Protein AF-A0A1Z1WSP7-F1 (afdb_monomer_lite)

Sequence (93 aa):
MISLGEPAFFTRLREARRVLIAGAGGGFDVYAGLPLAFALRAAGKEVHLANLSFADLYGLGPDVWVGEDVAAVGPDTSQRGDYFPERTLASGL

pLDDT: mean 91.1, std 6.61, range [59.41, 98.19]

Radius of gyration: 15.43 Å; chains: 1; bounding box: 39×23×43 Å

Structure (mmCIF, N/CA/C/O backbone):
data_AF-A0A1Z1WSP7-F1
#
_entry.id   AF-A0A1Z1WSP7-F1
#
loop_
_atom_site.group_PDB
_atom_site.id
_atom_site.type_symbol
_atom_site.label_atom_id
_atom_site.label_alt_id
_atom_site.label_comp_id
_atom_site.label_asym_id
_atom_site.label_entity_id
_atom_site.label_seq_id
_atom_site.pdbx_PDB_ins_code
_atom_site.Cartn_x
_atom_site.Cartn_y
_atom_site.Cartn_z
_atom_site.occupancy
_atom_site.B_iso_or_equiv
_atom_site.auth_seq_id
_atom_site.auth_comp_id
_atom_site.auth_asym_id
_atom_site.auth_atom_id
_atom_site.pdbx_PDB_model_num
ATOM 1 N N . MET A 1 1 ? -21.689 4.315 15.956 1.00 67.69 1 MET A N 1
ATOM 2 C CA . MET A 1 1 ? -21.747 5.306 17.058 1.00 67.69 1 MET A CA 1
ATOM 3 C C . MET A 1 1 ? -20.355 5.898 17.236 1.00 67.69 1 MET A C 1
ATOM 5 O O . MET A 1 1 ? -19.407 5.122 17.214 1.00 67.69 1 MET A O 1
ATOM 9 N N . ILE A 1 2 ? -20.216 7.227 17.322 1.00 74.75 2 ILE A N 1
ATOM 10 C CA . ILE A 1 2 ? -18.916 7.886 17.547 1.00 74.75 2 ILE A CA 1
ATOM 11 C C . ILE A 1 2 ? -18.509 7.680 19.011 1.00 74.75 2 ILE A C 1
ATOM 13 O O . ILE A 1 2 ? -19.315 7.933 19.901 1.00 74.75 2 ILE A O 1
ATOM 17 N N . SER A 1 3 ? -17.291 7.188 19.244 1.00 81.06 3 SER A N 1
ATOM 18 C CA . SER A 1 3 ? -16.707 7.015 20.580 1.00 81.06 3 SER A CA 1
ATOM 19 C C . SER A 1 3 ? -15.813 8.211 20.919 1.00 81.06 3 SER A C 1
ATOM 21 O O . SER A 1 3 ? -15.173 8.764 20.030 1.00 81.06 3 SER A O 1
ATOM 23 N N . LEU A 1 4 ? -15.749 8.597 22.197 1.00 85.69 4 LEU A N 1
ATOM 24 C CA . LEU A 1 4 ? -14.786 9.596 22.689 1.00 85.69 4 LEU A CA 1
ATOM 25 C C . LEU A 1 4 ? -13.403 8.987 22.982 1.00 85.69 4 LEU A C 1
ATOM 27 O O . LEU A 1 4 ? -12.419 9.716 23.037 1.00 85.69 4 LEU A O 1
ATOM 31 N N . GLY A 1 5 ? -13.328 7.665 23.172 1.00 89.38 5 GLY A N 1
ATOM 32 C CA . GLY A 1 5 ? -12.083 6.944 23.472 1.00 89.38 5 GLY A CA 1
ATOM 33 C C . GLY A 1 5 ? -11.367 6.385 22.241 1.00 89.38 5 GLY A C 1
ATOM 34 O O . GLY A 1 5 ? -10.282 5.829 22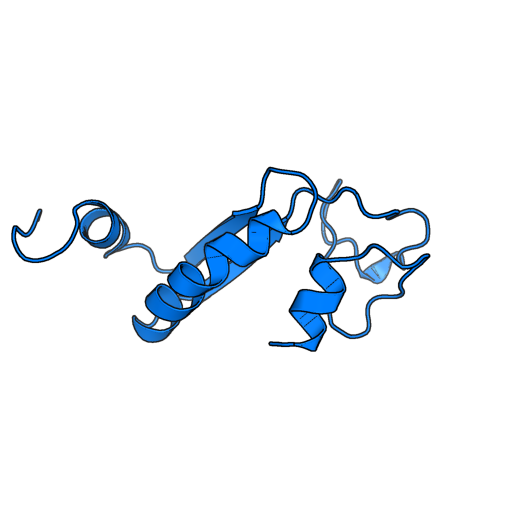.360 1.00 89.38 5 GLY A O 1
ATOM 35 N N . GLU A 1 6 ? -11.968 6.512 21.060 1.00 87.69 6 GLU A N 1
ATOM 36 C CA . GLU A 1 6 ? -11.403 6.042 19.799 1.00 87.69 6 GLU A CA 1
ATOM 37 C C . GLU A 1 6 ? -11.359 7.209 18.809 1.00 87.69 6 GLU A C 1
ATOM 39 O O . GLU A 1 6 ? -12.366 7.907 18.660 1.00 87.69 6 GLU A O 1
ATOM 44 N N . PRO A 1 7 ? -10.244 7.428 18.089 1.00 89.94 7 PRO A N 1
ATOM 45 C CA . PRO A 1 7 ? -10.194 8.465 17.071 1.00 89.94 7 PRO A CA 1
ATOM 46 C C . PRO A 1 7 ? -11.340 8.319 16.063 1.00 89.94 7 PRO A C 1
ATOM 48 O O . PRO A 1 7 ? -11.662 7.221 15.595 1.00 89.94 7 PRO A O 1
ATOM 51 N N . ALA A 1 8 ? -11.940 9.448 15.676 1.00 90.69 8 ALA A N 1
ATOM 52 C CA . ALA A 1 8 ? -13.106 9.465 14.791 1.00 90.69 8 ALA A CA 1
ATOM 53 C C . ALA A 1 8 ? -12.845 8.784 13.433 1.00 90.69 8 ALA A C 1
ATOM 55 O O . ALA A 1 8 ? -13.777 8.298 12.792 1.00 90.69 8 ALA A O 1
ATOM 56 N N . PHE A 1 9 ? -11.585 8.739 12.999 1.00 89.62 9 PHE A N 1
ATOM 57 C CA . PHE A 1 9 ? -11.153 8.009 11.813 1.00 89.62 9 PHE A CA 1
ATOM 58 C C . PHE A 1 9 ? -11.400 6.495 11.936 1.00 89.62 9 PHE A C 1
ATOM 60 O O . PHE A 1 9 ? -12.119 5.928 11.115 1.00 89.62 9 PHE A O 1
ATOM 67 N N . PHE A 1 10 ? -10.901 5.851 12.997 1.00 87.88 10 PHE A N 1
ATOM 68 C CA . PHE A 1 10 ? -11.092 4.412 13.216 1.00 87.88 10 PHE A CA 1
ATOM 69 C C . PHE A 1 10 ? -12.553 4.058 13.484 1.00 87.88 10 PHE A C 1
ATOM 71 O O . PHE A 1 10 ? -13.057 3.070 12.950 1.00 87.88 10 PHE A O 1
ATOM 78 N N . THR A 1 11 ? -13.281 4.950 14.164 1.00 90.44 11 THR A N 1
ATOM 79 C CA . THR A 1 11 ? -14.718 4.755 14.369 1.00 90.44 11 THR A CA 1
ATOM 80 C C . THR A 1 11 ? -15.483 4.699 13.042 1.00 90.44 11 THR A C 1
ATOM 82 O O . THR A 1 11 ? -16.393 3.883 12.896 1.00 90.44 11 THR A O 1
ATOM 85 N N . ARG A 1 12 ? -15.119 5.532 12.055 1.00 89.94 12 ARG A N 1
ATOM 86 C CA . ARG A 1 12 ? -15.726 5.491 10.712 1.00 89.94 12 ARG A CA 1
ATOM 87 C C . ARG A 1 12 ? -15.341 4.236 9.932 1.00 89.94 12 ARG A C 1
ATOM 89 O O . ARG A 1 12 ? -16.157 3.728 9.174 1.00 89.94 12 ARG A O 1
ATOM 96 N N . LEU A 1 13 ? -14.133 3.717 10.139 1.00 90.38 13 LEU A N 1
ATOM 97 C CA . LEU A 1 13 ? -13.655 2.493 9.495 1.00 90.38 13 LEU A CA 1
ATOM 98 C C . LEU A 1 13 ? -14.138 1.203 10.172 1.00 90.38 13 LEU A C 1
ATOM 100 O O . LEU A 1 13 ? -13.820 0.119 9.683 1.00 90.38 13 LEU A O 1
ATOM 104 N N . ARG A 1 14 ? -14.895 1.270 11.277 1.00 90.69 14 ARG A N 1
ATOM 105 C CA . ARG A 1 14 ? -15.306 0.088 12.056 1.00 90.69 14 ARG A CA 1
ATOM 106 C C . ARG A 1 14 ? -15.962 -0.988 11.191 1.00 90.69 14 AR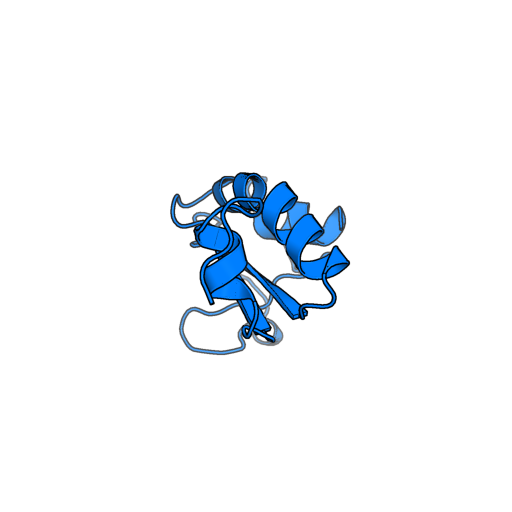G A C 1
ATOM 108 O O . ARG A 1 14 ? -15.492 -2.121 11.197 1.00 90.69 14 ARG A O 1
ATOM 115 N N . GLU A 1 15 ? -16.941 -0.599 10.381 1.00 93.25 15 GLU A N 1
ATOM 116 C CA . GLU A 1 15 ? -17.707 -1.515 9.521 1.00 93.25 15 GLU A CA 1
ATOM 117 C C . GLU A 1 15 ? -16.971 -1.897 8.224 1.00 93.25 15 GLU A C 1
ATOM 119 O O . GLU A 1 15 ? -17.384 -2.813 7.511 1.00 93.25 15 GLU A O 1
ATOM 124 N N . ALA A 1 16 ? -15.864 -1.220 7.894 1.00 96.06 16 ALA A N 1
ATOM 125 C CA . ALA A 1 16 ? -15.085 -1.544 6.707 1.00 96.06 16 ALA A CA 1
ATOM 126 C C . ALA A 1 16 ? -14.404 -2.909 6.879 1.00 96.06 16 ALA A C 1
ATOM 128 O O . ALA A 1 16 ? -13.634 -3.117 7.820 1.00 96.06 16 ALA A O 1
ATOM 129 N N . ARG A 1 17 ? -14.671 -3.836 5.955 1.00 97.00 17 ARG A N 1
ATOM 130 C CA . ARG A 1 17 ? -14.062 -5.177 5.943 1.00 97.00 17 ARG A CA 1
ATOM 131 C C . ARG A 1 17 ? -12.831 -5.261 5.048 1.00 97.00 17 ARG A C 1
ATOM 133 O O . ARG A 1 17 ? -11.853 -5.888 5.431 1.00 97.00 17 ARG A O 1
ATOM 140 N N . ARG A 1 18 ? -12.911 -4.620 3.880 1.00 98.00 18 ARG A N 1
ATOM 141 C CA . ARG A 1 18 ? -11.860 -4.533 2.864 1.00 98.00 18 ARG A CA 1
ATOM 142 C C . ARG A 1 18 ? -11.430 -3.087 2.721 1.00 98.00 18 ARG A C 1
ATOM 144 O O . ARG A 1 18 ? -12.281 -2.223 2.513 1.00 98.00 18 ARG A O 1
ATOM 151 N N . VAL A 1 19 ? -10.140 -2.828 2.867 1.00 97.44 19 VAL A N 1
ATOM 152 C CA . VAL A 1 19 ? -9.570 -1.481 2.832 1.00 97.44 19 VAL A CA 1
ATOM 153 C C . VAL A 1 19 ? -8.432 -1.448 1.823 1.00 97.44 19 VAL A C 1
ATOM 155 O O . VAL A 1 19 ? -7.534 -2.282 1.873 1.00 97.44 19 VAL A O 1
ATOM 158 N N . LEU A 1 20 ? -8.464 -0.462 0.929 1.00 96.88 20 LEU A N 1
ATOM 159 C CA . LEU A 1 20 ? -7.334 -0.112 0.080 1.00 96.88 20 LEU A CA 1
ATOM 160 C C . LEU A 1 20 ? -6.612 1.088 0.695 1.00 96.88 20 LEU A C 1
ATOM 162 O O . LEU A 1 20 ? -7.236 2.120 0.944 1.00 96.88 20 LEU A O 1
ATOM 166 N N . ILE A 1 21 ? -5.308 0.958 0.919 1.00 96.31 21 ILE A N 1
ATOM 167 C CA . ILE A 1 21 ? -4.429 2.080 1.259 1.00 96.31 21 ILE A CA 1
ATOM 168 C C . ILE A 1 21 ? -3.559 2.347 0.037 1.00 96.31 21 ILE A C 1
ATOM 170 O O . ILE A 1 21 ? -2.721 1.519 -0.316 1.00 96.31 21 ILE A O 1
ATOM 174 N N . ALA A 1 22 ? -3.782 3.488 -0.612 1.00 95.50 22 ALA A N 1
ATOM 175 C CA . ALA A 1 22 ? -3.063 3.880 -1.815 1.00 95.50 22 ALA A CA 1
ATOM 176 C C . ALA A 1 22 ? -2.120 5.056 -1.526 1.00 95.50 22 ALA A C 1
ATOM 178 O O . ALA A 1 22 ? -2.576 6.125 -1.116 1.00 95.50 22 ALA A O 1
ATOM 179 N N . GLY A 1 23 ? -0.817 4.867 -1.748 1.00 94.94 23 GLY A N 1
ATOM 180 C CA . GLY A 1 23 ? 0.136 5.973 -1.831 1.00 94.94 23 GLY A CA 1
ATOM 181 C C . GLY A 1 23 ? -0.097 6.752 -3.125 1.00 94.94 23 GLY A C 1
ATOM 182 O O . GLY A 1 23 ? -0.158 6.155 -4.192 1.00 94.94 23 GLY A O 1
ATOM 183 N N . ALA A 1 24 ? -0.266 8.071 -3.048 1.00 92.00 24 ALA A N 1
ATOM 184 C CA . ALA A 1 24 ? -0.602 8.909 -4.208 1.00 92.00 24 ALA A CA 1
ATOM 185 C C . ALA A 1 24 ? 0.452 9.993 -4.500 1.00 92.00 24 ALA A C 1
ATOM 187 O O . ALA A 1 24 ? 0.143 10.994 -5.140 1.00 92.00 24 ALA A O 1
ATOM 188 N N . GLY A 1 25 ? 1.682 9.814 -4.007 1.00 85.31 25 GLY A N 1
ATOM 189 C CA . GLY A 1 25 ? 2.796 10.738 -4.251 1.00 85.31 25 GLY A CA 1
ATOM 190 C C . GLY A 1 25 ? 3.788 10.279 -5.326 1.00 85.31 25 GLY A C 1
ATOM 191 O O . GLY A 1 25 ? 4.655 11.062 -5.702 1.00 85.31 25 GLY A O 1
ATOM 192 N N . GLY A 1 26 ? 3.649 9.058 -5.861 1.00 69.06 26 GLY A N 1
ATOM 193 C CA . GLY A 1 26 ? 4.502 8.542 -6.939 1.00 69.06 26 GLY A CA 1
ATOM 194 C C . GLY A 1 26 ? 5.594 7.570 -6.489 1.00 69.06 26 GLY A C 1
ATOM 195 O O . GLY A 1 26 ? 6.113 6.806 -7.300 1.00 69.06 26 GLY A O 1
ATOM 196 N N . GLY A 1 27 ? 5.964 7.591 -5.204 1.00 85.06 27 GLY A N 1
ATOM 197 C CA . GLY A 1 27 ? 7.162 6.910 -4.721 1.00 85.06 27 GLY A CA 1
ATOM 198 C C . GLY A 1 27 ? 6.961 6.094 -3.459 1.00 85.06 27 GLY A C 1
ATOM 199 O O . GLY A 1 27 ? 6.183 5.149 -3.423 1.00 85.06 27 GLY A O 1
ATOM 200 N N . PHE A 1 28 ? 7.696 6.439 -2.406 1.00 90.12 28 PHE A N 1
ATOM 201 C CA . PHE A 1 28 ? 7.650 5.717 -1.133 1.00 90.12 28 PHE A CA 1
ATOM 202 C C . PHE A 1 28 ? 6.453 6.118 -0.254 1.00 90.12 28 PHE A C 1
ATOM 204 O O . PHE A 1 28 ? 6.349 5.663 0.880 1.00 90.12 28 PHE A O 1
ATOM 211 N N . ASP A 1 29 ? 5.522 6.938 -0.744 1.00 91.31 29 ASP A N 1
ATOM 212 C CA . ASP A 1 29 ? 4.377 7.432 0.030 1.00 91.31 29 ASP A CA 1
ATOM 213 C C . ASP A 1 29 ? 3.496 6.307 0.584 1.00 91.31 29 ASP A C 1
ATOM 215 O O . ASP A 1 29 ? 2.973 6.418 1.694 1.00 91.31 29 ASP A O 1
ATOM 219 N N . VAL A 1 30 ? 3.384 5.182 -0.134 1.00 92.69 30 VAL A N 1
ATOM 220 C CA . VAL A 1 30 ? 2.681 3.982 0.353 1.00 92.69 30 VAL A CA 1
ATOM 221 C C . VAL A 1 30 ? 3.246 3.474 1.690 1.00 92.69 30 VAL A C 1
ATOM 223 O O . VAL A 1 30 ? 2.494 2.965 2.523 1.00 92.69 30 VAL A O 1
ATOM 226 N N . TYR A 1 31 ? 4.539 3.688 1.963 1.00 94.69 31 TYR A N 1
ATOM 227 C CA . TYR A 1 31 ? 5.178 3.266 3.212 1.00 94.69 31 TYR A CA 1
ATOM 228 C C . TYR A 1 31 ? 4.664 4.045 4.425 1.00 94.69 31 TYR A C 1
ATOM 230 O O . TYR A 1 31 ? 4.559 3.482 5.516 1.00 94.69 31 TYR A O 1
ATOM 238 N N . ALA A 1 32 ? 4.272 5.312 4.248 1.00 94.44 32 ALA A N 1
ATOM 239 C CA . ALA A 1 32 ? 3.656 6.096 5.319 1.00 94.44 32 ALA A CA 1
ATOM 240 C C . ALA A 1 32 ? 2.321 5.483 5.782 1.00 94.44 32 ALA A C 1
ATOM 242 O O . ALA A 1 32 ? 1.906 5.671 6.925 1.00 94.44 32 ALA A O 1
ATOM 243 N N . GLY A 1 33 ? 1.668 4.703 4.913 1.00 94.44 33 GLY A N 1
ATOM 244 C CA . GLY A 1 33 ? 0.452 3.956 5.215 1.00 94.44 33 GLY A CA 1
ATOM 245 C C . GLY A 1 33 ? 0.668 2.657 5.998 1.00 94.44 33 GLY A C 1
ATOM 246 O O . GLY A 1 33 ? -0.310 2.098 6.492 1.00 94.44 33 GLY A O 1
ATOM 247 N N . LEU A 1 34 ? 1.903 2.163 6.159 1.00 95.69 34 LEU A N 1
ATOM 248 C CA . LEU A 1 34 ? 2.160 0.853 6.777 1.00 95.69 34 LEU A CA 1
ATOM 249 C C . LEU A 1 34 ? 1.720 0.746 8.239 1.00 95.69 34 LEU A C 1
ATOM 251 O O . LEU A 1 34 ? 1.068 -0.249 8.564 1.00 95.69 34 LEU A O 1
ATOM 255 N N . PRO A 1 35 ? 1.969 1.737 9.122 1.00 95.56 35 PRO A N 1
ATOM 256 C CA . PRO A 1 35 ? 1.455 1.672 10.489 1.00 95.56 35 PRO A CA 1
ATOM 257 C C . PRO A 1 35 ? -0.071 1.523 10.525 1.00 95.56 35 PRO A C 1
ATOM 259 O O . PRO A 1 35 ? -0.608 0.743 11.313 1.00 95.56 35 PRO A O 1
ATOM 262 N N . LEU A 1 36 ? -0.776 2.214 9.622 1.00 95.00 36 LEU A N 1
ATOM 263 C CA . LEU A 1 36 ? -2.224 2.095 9.488 1.00 95.00 36 LEU A CA 1
ATOM 264 C C . LEU A 1 36 ? -2.632 0.724 8.931 1.00 95.00 36 LEU A C 1
ATOM 266 O O . LEU A 1 36 ? -3.566 0.111 9.447 1.00 95.00 36 LEU A O 1
ATOM 270 N N . ALA A 1 37 ? -1.927 0.221 7.917 1.00 96.25 37 ALA A N 1
ATOM 271 C CA . ALA A 1 37 ? -2.177 -1.093 7.337 1.00 96.25 37 ALA A CA 1
ATOM 272 C C . ALA A 1 37 ? -2.063 -2.200 8.391 1.00 96.25 37 ALA A C 1
ATOM 274 O O . ALA A 1 37 ? -2.956 -3.040 8.504 1.00 96.25 37 ALA A O 1
ATOM 275 N N . PHE A 1 38 ? -1.006 -2.170 9.206 1.00 96.12 38 PHE A N 1
ATOM 276 C CA . PHE A 1 38 ? -0.801 -3.132 10.285 1.00 96.12 38 PHE A CA 1
ATOM 277 C C . PHE A 1 38 ? -1.870 -3.023 11.369 1.00 96.12 38 PHE A C 1
ATOM 279 O O . PHE A 1 38 ? -2.411 -4.048 11.777 1.00 96.12 38 PHE A O 1
ATOM 286 N N . ALA A 1 39 ? -2.243 -1.810 11.786 1.00 94.69 39 ALA A N 1
ATOM 287 C CA . ALA A 1 39 ? -3.311 -1.616 12.766 1.00 94.69 39 ALA A CA 1
ATOM 288 C C . ALA A 1 39 ? -4.666 -2.152 12.266 1.00 94.69 39 ALA A C 1
ATOM 290 O O . ALA A 1 39 ? -5.380 -2.832 13.002 1.00 94.69 39 ALA A O 1
ATOM 291 N N . LEU A 1 40 ? -5.016 -1.897 11.001 1.00 95.19 40 LEU A N 1
ATOM 292 C CA . LEU A 1 40 ? -6.260 -2.387 10.400 1.00 95.19 40 LEU A CA 1
ATOM 293 C C . LEU A 1 40 ? -6.248 -3.913 10.219 1.00 95.19 40 LEU A C 1
ATOM 295 O O . LEU A 1 40 ? -7.259 -4.556 10.503 1.00 95.19 40 LEU A O 1
ATOM 299 N N . ARG A 1 41 ? -5.112 -4.504 9.822 1.00 96.12 41 ARG A N 1
ATOM 300 C CA . ARG A 1 41 ? -4.937 -5.968 9.761 1.00 96.12 41 ARG A CA 1
ATOM 301 C C . ARG A 1 41 ? -5.065 -6.610 11.142 1.00 96.12 41 ARG A C 1
ATOM 303 O O . ARG A 1 41 ? -5.792 -7.587 11.284 1.00 96.12 41 ARG A O 1
ATOM 310 N N . ALA A 1 42 ? -4.434 -6.033 12.167 1.00 95.44 42 ALA A N 1
ATOM 311 C CA . ALA A 1 42 ? -4.553 -6.494 13.553 1.00 95.44 42 ALA A CA 1
ATOM 312 C C . ALA A 1 42 ? -5.998 -6.407 14.078 1.00 95.44 42 ALA A C 1
ATOM 314 O O . ALA A 1 42 ? -6.413 -7.226 14.892 1.00 95.44 42 ALA A O 1
ATOM 315 N N . ALA A 1 43 ? -6.792 -5.465 13.561 1.00 93.31 43 ALA A N 1
ATOM 316 C CA . ALA A 1 43 ? -8.229 -5.363 13.814 1.00 93.31 43 ALA A CA 1
ATOM 317 C C . ALA A 1 43 ? -9.091 -6.329 12.964 1.00 93.31 43 ALA A C 1
ATOM 319 O O . ALA A 1 43 ? -10.313 -6.180 12.922 1.00 93.31 43 ALA A O 1
ATOM 320 N N . GLY A 1 44 ? -8.483 -7.298 12.269 1.00 95.75 44 GLY A N 1
ATOM 321 C CA . GLY A 1 44 ? -9.175 -8.333 11.494 1.00 95.75 44 GLY A CA 1
ATOM 322 C C . GLY A 1 44 ? -9.676 -7.887 10.118 1.00 95.75 44 GLY A C 1
ATOM 323 O O . GLY A 1 44 ? -10.546 -8.545 9.546 1.00 95.75 44 GLY A O 1
ATOM 324 N N . LYS A 1 45 ? -9.176 -6.766 9.585 1.00 97.38 45 LYS A N 1
ATOM 325 C CA . LYS A 1 45 ? -9.571 -6.258 8.264 1.00 97.38 45 LYS A CA 1
ATOM 326 C C . LYS A 1 45 ? -8.664 -6.807 7.169 1.00 97.38 45 LYS A C 1
ATOM 328 O O . LYS A 1 45 ? -7.459 -6.965 7.357 1.00 97.38 45 LYS A O 1
ATOM 333 N N . GLU A 1 46 ? -9.242 -7.023 5.996 1.00 98.19 46 GLU A N 1
ATOM 334 C CA . GLU A 1 46 ? -8.495 -7.313 4.777 1.00 98.19 46 GLU A CA 1
ATOM 335 C C . GLU A 1 46 ? -7.959 -5.990 4.214 1.00 98.19 46 GLU A C 1
ATOM 337 O O . GLU A 1 46 ? -8.727 -5.067 3.931 1.00 98.19 46 GLU A O 1
ATOM 342 N N . VAL A 1 47 ? -6.634 -5.870 4.112 1.00 97.44 47 VAL A N 1
ATOM 343 C CA . VAL A 1 47 ? -5.969 -4.627 3.699 1.00 97.44 47 VAL A CA 1
ATOM 344 C C . VAL A 1 47 ? -5.096 -4.874 2.479 1.00 97.44 47 VAL A C 1
ATOM 346 O O . VAL A 1 47 ? -4.105 -5.610 2.561 1.00 97.44 47 VAL A O 1
ATOM 349 N N . HIS A 1 48 ? -5.432 -4.183 1.394 1.00 96.50 48 HIS A N 1
ATOM 350 C CA . HIS A 1 48 ? -4.644 -4.097 0.172 1.00 96.50 48 HIS A CA 1
ATOM 351 C C . HI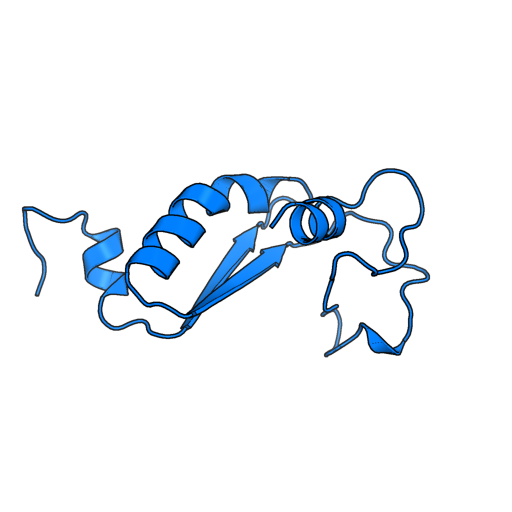S A 1 48 ? -3.817 -2.811 0.182 1.00 96.50 48 HIS A C 1
ATOM 353 O O . HIS A 1 48 ? -4.273 -1.767 0.657 1.00 96.50 48 HIS A O 1
ATOM 359 N N . LEU A 1 49 ? -2.608 -2.893 -0.362 1.00 96.44 49 LEU A N 1
ATOM 360 C CA . LEU A 1 49 ? -1.742 -1.744 -0.591 1.00 96.44 49 LEU A CA 1
ATOM 361 C C . LEU A 1 49 ? -1.701 -1.467 -2.092 1.00 96.44 49 LEU A C 1
ATOM 363 O O . LEU A 1 49 ? -1.633 -2.402 -2.885 1.00 96.44 49 LEU A O 1
ATOM 367 N N . ALA A 1 50 ? -1.742 -0.194 -2.463 1.00 95.69 50 ALA A N 1
ATOM 368 C CA . ALA A 1 50 ? -1.484 0.261 -3.821 1.00 95.69 50 ALA A CA 1
ATOM 369 C C . ALA A 1 50 ? -0.590 1.496 -3.796 1.00 95.69 50 ALA A C 1
ATOM 371 O O . ALA A 1 50 ? -0.438 2.165 -2.770 1.00 95.69 50 ALA A O 1
ATOM 372 N N . ASN A 1 51 ? -0.016 1.810 -4.946 1.00 95.00 51 ASN A N 1
ATOM 373 C CA . ASN A 1 51 ? 0.776 3.005 -5.132 1.00 95.00 51 ASN A CA 1
ATOM 374 C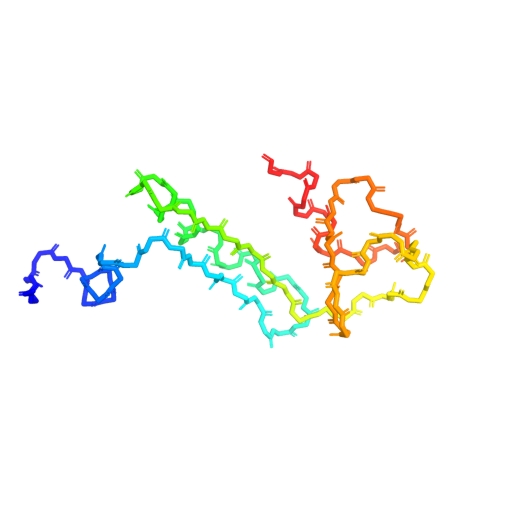 C . ASN A 1 51 ? 0.498 3.561 -6.525 1.00 95.00 51 ASN A C 1
ATOM 376 O O . ASN A 1 51 ? 0.441 2.806 -7.495 1.00 95.00 51 ASN A O 1
ATOM 380 N N . LEU A 1 52 ? 0.336 4.874 -6.622 1.00 94.88 52 LEU A N 1
ATOM 381 C CA . LEU A 1 52 ? 0.544 5.574 -7.876 1.00 94.88 52 LEU A CA 1
ATOM 382 C C . LEU A 1 52 ? 2.037 5.468 -8.177 1.00 94.88 52 LEU A C 1
ATOM 384 O O . LEU A 1 52 ? 2.837 6.054 -7.454 1.00 94.88 52 LEU A O 1
ATOM 388 N N . SER A 1 53 ? 2.396 4.676 -9.182 1.00 91.50 53 SER A N 1
ATOM 389 C CA . SER A 1 53 ? 3.792 4.323 -9.422 1.00 91.50 53 SER A CA 1
ATOM 390 C C . SER A 1 53 ? 4.493 5.323 -10.330 1.00 91.50 53 SER A C 1
ATOM 392 O O . SER A 1 53 ? 3.965 5.681 -11.382 1.00 91.50 53 SER A O 1
ATOM 394 N N . PHE A 1 54 ? 5.699 5.742 -9.945 1.00 91.62 54 PHE A N 1
ATOM 395 C CA . PHE A 1 54 ? 6.662 6.432 -10.817 1.00 91.62 54 PHE A CA 1
ATOM 396 C C . PHE A 1 54 ? 7.813 5.510 -11.250 1.00 91.62 54 PHE A C 1
ATOM 398 O O . PHE A 1 54 ? 8.788 5.975 -11.843 1.00 91.62 54 PHE A O 1
ATOM 405 N N . ALA A 1 55 ? 7.733 4.214 -10.939 1.00 90.56 55 ALA A N 1
ATOM 406 C CA . ALA A 1 55 ? 8.671 3.236 -11.468 1.00 90.56 55 ALA A CA 1
ATOM 407 C C . ALA A 1 55 ? 8.520 3.106 -12.988 1.00 90.56 55 ALA A C 1
ATOM 409 O O . ALA A 1 55 ? 7.459 3.372 -13.558 1.00 90.56 55 ALA A O 1
ATOM 410 N N . ASP A 1 56 ? 9.589 2.669 -13.650 1.00 90.19 56 ASP A N 1
ATOM 411 C CA . ASP A 1 56 ? 9.506 2.287 -15.054 1.00 90.19 56 ASP A CA 1
ATOM 412 C C . ASP A 1 56 ? 8.753 0.954 -15.173 1.00 90.19 56 ASP A C 1
ATOM 414 O O . ASP A 1 56 ? 9.305 -0.124 -14.939 1.00 90.19 56 ASP A O 1
ATOM 418 N N . LEU A 1 57 ? 7.468 1.043 -15.519 1.00 89.50 57 LEU A N 1
ATOM 419 C CA . LEU A 1 57 ? 6.599 -0.117 -15.716 1.00 89.50 57 LEU A CA 1
ATOM 420 C C . LEU A 1 57 ? 6.741 -0.725 -17.125 1.00 89.50 57 LEU A C 1
ATOM 422 O O . LEU A 1 57 ? 6.163 -1.783 -17.402 1.00 89.50 57 LEU A O 1
ATOM 426 N N . TYR A 1 58 ? 7.512 -0.101 -18.030 1.00 82.94 58 TYR A N 1
ATOM 427 C CA . TYR A 1 58 ? 7.728 -0.628 -19.375 1.00 82.94 58 TYR A CA 1
ATOM 428 C C . TYR A 1 58 ? 8.601 -1.883 -19.315 1.00 82.94 58 TYR A C 1
ATOM 430 O O . TYR A 1 58 ? 9.810 -1.840 -19.097 1.00 82.94 58 TYR A O 1
ATOM 438 N N . GLY A 1 59 ? 7.985 -3.034 -19.571 1.00 82.88 59 GLY A N 1
ATOM 439 C C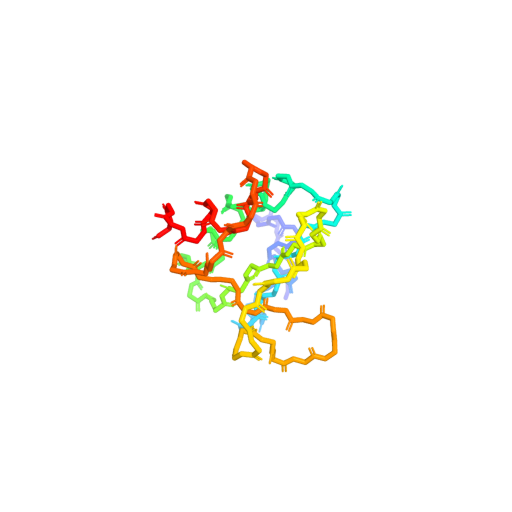A . GLY A 1 59 ? 8.656 -4.333 -19.535 1.00 82.88 59 GLY A CA 1
ATOM 440 C C . GLY A 1 59 ? 8.273 -5.204 -18.345 1.00 82.88 59 GLY A C 1
ATOM 441 O O . GLY A 1 59 ? 8.859 -6.275 -18.194 1.00 82.88 59 GLY A O 1
ATOM 442 N N . LEU A 1 60 ? 7.285 -4.790 -17.545 1.00 90.75 60 LEU A N 1
ATOM 443 C CA . LEU A 1 60 ? 6.532 -5.735 -16.727 1.00 90.75 60 LEU A CA 1
ATOM 444 C C . LEU A 1 60 ? 5.939 -6.845 -17.607 1.00 90.75 60 LEU A C 1
ATOM 446 O O . LEU A 1 60 ? 5.495 -6.590 -18.730 1.00 90.75 60 LEU A O 1
ATOM 450 N N . GLY A 1 61 ? 5.940 -8.075 -17.088 1.00 89.62 61 GLY A N 1
ATOM 451 C CA . GLY A 1 61 ? 5.318 -9.217 -17.755 1.00 89.62 61 GLY A CA 1
ATOM 452 C C . GLY A 1 61 ? 3.830 -8.964 -18.035 1.00 89.62 61 GLY A C 1
ATOM 453 O O . GLY A 1 61 ? 3.171 -8.269 -17.266 1.00 89.62 61 GLY A O 1
ATOM 454 N N . PRO A 1 62 ? 3.263 -9.489 -19.130 1.00 89.44 62 PRO A N 1
ATOM 455 C CA . PRO A 1 62 ? 1.855 -9.257 -19.459 1.00 89.44 62 PRO A CA 1
ATOM 456 C C . PRO A 1 62 ? 0.890 -9.837 -18.410 1.00 89.44 62 PRO A C 1
ATOM 458 O O . PRO A 1 62 ? -0.239 -9.380 -18.294 1.00 89.44 62 PRO A O 1
ATOM 461 N N . ASP A 1 63 ? 1.336 -10.827 -17.641 1.00 92.25 63 ASP A N 1
ATOM 462 C CA . ASP A 1 63 ? 0.582 -11.549 -16.619 1.00 92.25 63 ASP A CA 1
ATOM 463 C C . ASP A 1 63 ? 0.404 -10.779 -15.305 1.00 92.25 63 ASP A C 1
ATOM 465 O O . ASP A 1 63 ? -0.496 -11.106 -14.533 1.00 92.25 63 ASP A O 1
ATOM 469 N N . VAL A 1 64 ? 1.209 -9.741 -15.049 1.00 94.44 64 VAL A N 1
ATOM 470 C CA . VAL A 1 64 ? 1.056 -8.934 -13.826 1.00 94.44 64 VAL A CA 1
ATOM 471 C C . VAL A 1 64 ? -0.049 -7.887 -13.949 1.00 94.44 64 VAL A C 1
ATOM 473 O O . VAL A 1 64 ? -0.480 -7.334 -12.942 1.00 94.44 64 VAL A O 1
ATOM 476 N N . TRP A 1 65 ? -0.525 -7.591 -15.159 1.00 94.94 65 TRP A N 1
ATOM 477 C CA . TRP A 1 65 ? -1.566 -6.591 -15.388 1.00 94.94 65 TRP A CA 1
ATOM 478 C C . TRP A 1 65 ? -2.948 -7.196 -15.139 1.00 94.94 65 TRP A C 1
ATOM 480 O O . TRP A 1 65 ? -3.407 -8.070 -15.871 1.00 94.94 65 TRP A O 1
ATOM 490 N N . VAL A 1 66 ? -3.624 -6.718 -14.096 1.00 95.88 66 VAL A N 1
ATOM 491 C CA . VAL A 1 66 ? -4.956 -7.196 -13.679 1.00 95.88 66 VAL A CA 1
ATOM 492 C C . VAL A 1 66 ? -6.090 -6.287 -14.165 1.00 95.88 66 VAL A C 1
ATOM 494 O O . VAL A 1 66 ? -7.264 -6.589 -13.955 1.00 95.88 66 VAL A O 1
ATOM 497 N N . GLY A 1 67 ? -5.747 -5.178 -14.819 1.00 95.12 67 GLY A N 1
ATOM 498 C CA . GLY A 1 67 ? -6.665 -4.218 -15.420 1.00 95.12 67 GLY A CA 1
ATOM 499 C C . GLY A 1 67 ? -5.912 -3.138 -16.196 1.00 95.12 67 GLY A C 1
ATOM 500 O O . GLY A 1 67 ? -4.680 -3.122 -16.214 1.00 95.12 67 GLY A O 1
ATOM 501 N N . GLU A 1 68 ? -6.658 -2.233 -16.830 1.00 94.31 68 GLU A N 1
ATOM 502 C CA . GLU A 1 68 ? -6.094 -1.033 -17.459 1.00 94.31 68 GLU A CA 1
ATOM 503 C C . GLU A 1 68 ? -5.379 -0.193 -16.394 1.00 94.31 68 GLU A C 1
ATOM 505 O O . GLU A 1 68 ? -5.976 0.149 -15.376 1.00 94.31 68 GLU A O 1
ATOM 510 N N . ASP A 1 69 ? -4.084 0.055 -16.600 1.00 92.88 69 ASP A N 1
ATOM 511 C CA . ASP A 1 69 ? -3.207 0.795 -15.686 1.00 92.88 69 ASP A CA 1
ATOM 512 C C . ASP A 1 69 ? -3.131 0.242 -14.245 1.00 92.88 69 ASP A C 1
ATOM 514 O O . ASP A 1 69 ? -2.776 0.959 -13.307 1.00 92.88 69 ASP A O 1
ATOM 518 N N . VAL A 1 70 ? -3.417 -1.055 -14.048 1.00 95.31 70 VAL A N 1
ATOM 519 C CA . VAL A 1 70 ? -3.316 -1.725 -12.738 1.00 95.31 70 VAL A CA 1
ATOM 520 C C . VAL A 1 70 ? -2.460 -2.986 -12.831 1.00 95.31 70 VAL A C 1
ATOM 522 O O . VAL A 1 70 ? -2.869 -3.997 -13.405 1.00 95.31 70 VAL A O 1
ATOM 525 N N . ALA A 1 71 ? -1.290 -2.945 -12.190 1.00 95.25 71 ALA A N 1
ATOM 526 C CA . ALA A 1 71 ? -0.376 -4.077 -12.071 1.00 95.25 71 ALA A CA 1
ATOM 527 C C . ALA A 1 71 ? -0.377 -4.662 -10.647 1.00 95.25 71 ALA A C 1
ATOM 529 O O . ALA A 1 71 ? -0.268 -3.939 -9.656 1.00 95.25 71 ALA A O 1
ATOM 530 N N . ALA A 1 72 ? -0.460 -5.987 -10.543 1.00 96.00 72 ALA A N 1
ATOM 531 C CA . ALA A 1 72 ? -0.237 -6.737 -9.317 1.00 96.00 72 ALA A CA 1
ATOM 532 C C . ALA A 1 72 ? 1.271 -6.947 -9.111 1.00 96.00 72 ALA A C 1
ATOM 534 O O . ALA A 1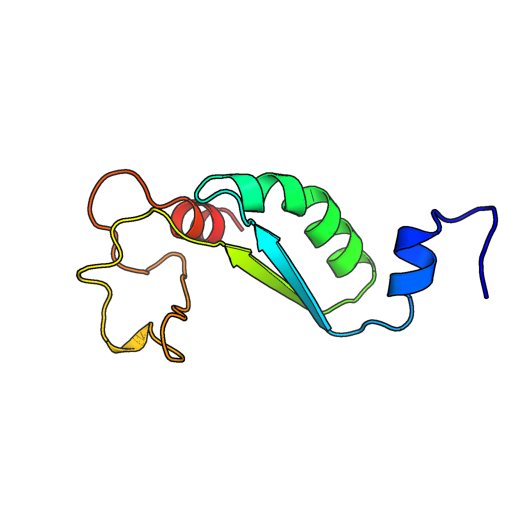 72 ? 1.894 -7.796 -9.747 1.00 96.00 72 ALA A O 1
ATOM 535 N N . VAL A 1 73 ? 1.860 -6.155 -8.215 1.00 94.38 73 VAL A N 1
ATOM 536 C CA . VAL A 1 73 ? 3.290 -6.227 -7.895 1.00 94.38 73 VAL A CA 1
ATOM 537 C C . VAL A 1 73 ? 3.515 -7.167 -6.710 1.00 94.38 73 VAL A C 1
ATOM 539 O O . VAL A 1 73 ? 2.949 -6.978 -5.635 1.00 94.38 73 VAL A O 1
ATOM 542 N N . GLY A 1 74 ? 4.350 -8.180 -6.920 1.00 93.94 74 GLY A N 1
ATOM 543 C CA . GLY A 1 74 ? 4.819 -9.132 -5.920 1.00 93.94 74 GLY A CA 1
ATOM 544 C C . GLY A 1 74 ? 6.348 -9.119 -5.787 1.00 93.94 74 GLY A C 1
ATOM 545 O O . GLY A 1 74 ? 7.032 -8.417 -6.538 1.00 93.94 74 GLY A O 1
ATOM 546 N N . PRO A 1 75 ? 6.909 -9.913 -4.858 1.00 92.56 75 PRO A N 1
ATOM 547 C CA . PRO A 1 75 ? 8.358 -9.979 -4.632 1.00 92.56 75 PRO A CA 1
ATOM 548 C C . PRO A 1 75 ? 9.146 -10.415 -5.882 1.00 92.56 75 PRO A C 1
ATOM 550 O O . PRO A 1 75 ? 10.261 -9.939 -6.129 1.00 92.56 75 PRO A O 1
ATOM 553 N N . ASP A 1 76 ? 8.527 -11.270 -6.700 1.00 91.31 76 ASP A N 1
ATOM 554 C CA . ASP A 1 76 ? 9.110 -11.846 -7.914 1.00 91.31 76 ASP A CA 1
ATOM 555 C C . ASP A 1 76 ? 8.837 -11.018 -9.178 1.00 91.31 76 ASP A C 1
ATOM 557 O O . ASP A 1 76 ? 9.308 -11.366 -10.263 1.00 91.31 76 ASP A O 1
ATOM 561 N N . THR A 1 77 ? 8.099 -9.906 -9.071 1.00 92.94 77 THR A N 1
ATOM 562 C CA . THR A 1 77 ? 7.823 -9.041 -10.223 1.00 92.94 77 THR A CA 1
ATOM 563 C C . THR A 1 77 ? 9.133 -8.505 -10.791 1.00 92.94 77 THR A C 1
ATOM 565 O O . THR A 1 77 ? 9.930 -7.881 -10.091 1.00 92.94 77 THR A O 1
ATOM 568 N N . SER A 1 78 ? 9.369 -8.739 -12.082 1.00 88.25 78 SER A N 1
ATOM 569 C CA . SER A 1 78 ? 10.573 -8.281 -12.776 1.00 88.25 78 SER A CA 1
ATOM 570 C C . SER A 1 78 ? 10.771 -6.773 -12.606 1.00 88.25 78 SER A C 1
ATOM 572 O O . SER A 1 78 ? 9.851 -5.996 -12.846 1.00 88.25 78 SER A O 1
ATOM 574 N N . GLN A 1 79 ? 11.976 -6.362 -12.219 1.00 82.94 79 GLN A N 1
ATOM 575 C CA . GLN A 1 79 ? 12.339 -4.962 -12.018 1.00 82.94 79 GLN A CA 1
ATOM 576 C C . GLN A 1 79 ? 13.256 -4.504 -13.148 1.00 82.94 79 GLN A C 1
ATOM 578 O O . GLN A 1 79 ? 14.184 -5.222 -13.525 1.00 82.94 79 GLN A O 1
ATOM 583 N N . ARG A 1 80 ? 13.022 -3.292 -13.652 1.00 80.50 80 ARG A N 1
ATOM 584 C CA . ARG A 1 80 ? 13.984 -2.559 -14.476 1.00 80.50 80 ARG A CA 1
ATOM 585 C C . ARG A 1 80 ? 14.471 -1.334 -13.712 1.00 80.50 80 ARG A C 1
ATOM 587 O O . ARG A 1 80 ? 13.668 -0.567 -13.195 1.00 80.50 80 ARG A O 1
ATOM 594 N N . GLY A 1 81 ? 15.790 -1.165 -13.654 1.00 83.38 81 GLY A N 1
ATOM 595 C CA . GLY A 1 81 ? 16.426 -0.091 -12.890 1.00 83.38 81 GLY A CA 1
ATOM 596 C C . GLY A 1 81 ? 16.287 -0.258 -11.375 1.00 83.38 81 GLY A C 1
ATOM 597 O O . GLY A 1 81 ? 15.765 -1.255 -10.887 1.00 83.38 81 GLY A O 1
ATOM 598 N N . ASP A 1 82 ? 16.749 0.734 -10.620 1.00 85.12 82 ASP A N 1
ATOM 599 C CA . ASP A 1 82 ? 16.879 0.615 -9.159 1.00 85.12 82 ASP A CA 1
ATOM 600 C C . ASP A 1 82 ? 15.663 1.164 -8.391 1.00 85.12 82 ASP A C 1
ATOM 602 O O . ASP A 1 82 ? 15.559 1.000 -7.175 1.00 85.12 82 ASP A O 1
ATOM 606 N N . TYR A 1 83 ? 14.716 1.797 -9.091 1.00 90.81 83 TYR A N 1
ATOM 607 C CA . TYR A 1 83 ? 13.552 2.448 -8.493 1.00 90.81 83 TYR A CA 1
ATOM 608 C C . TYR A 1 83 ? 12.276 1.629 -8.705 1.00 90.81 83 TYR A C 1
ATOM 610 O O . TYR A 1 83 ? 11.623 1.740 -9.740 1.00 90.81 83 TYR A O 1
ATOM 618 N N . PHE A 1 84 ? 11.918 0.813 -7.710 1.00 92.88 84 PHE A N 1
ATOM 619 C CA . PHE A 1 84 ? 10.644 0.088 -7.689 1.00 92.88 84 PHE A CA 1
ATOM 620 C C . PHE A 1 84 ? 10.130 -0.104 -6.244 1.00 92.88 84 PHE A C 1
ATOM 622 O O . PHE A 1 84 ? 10.211 -1.208 -5.693 1.00 92.88 84 PHE A O 1
ATOM 629 N N . PRO A 1 85 ? 9.656 0.973 -5.583 1.00 93.00 85 PRO A N 1
ATOM 630 C CA . PRO A 1 85 ? 9.236 0.943 -4.177 1.00 93.00 85 PRO A CA 1
ATOM 631 C C . PRO A 1 85 ? 8.187 -0.131 -3.868 1.00 93.00 85 PRO A C 1
ATOM 633 O O . PRO A 1 85 ? 8.236 -0.767 -2.821 1.00 93.00 85 PRO A O 1
ATOM 636 N N . GLU A 1 86 ? 7.261 -0.375 -4.788 1.00 94.06 86 GLU A N 1
ATOM 637 C CA . GLU A 1 86 ? 6.189 -1.361 -4.658 1.00 94.06 86 GLU A CA 1
ATOM 638 C C . GLU A 1 86 ? 6.741 -2.782 -4.572 1.00 94.06 86 GLU A C 1
ATOM 640 O O . GLU A 1 86 ? 6.309 -3.562 -3.724 1.00 94.06 86 GLU A O 1
ATOM 645 N N . ARG A 1 87 ? 7.741 -3.109 -5.400 1.00 93.44 87 ARG A N 1
ATOM 646 C CA . ARG A 1 87 ? 8.416 -4.407 -5.343 1.00 93.44 87 ARG A CA 1
ATOM 647 C C . ARG A 1 87 ? 9.223 -4.541 -4.058 1.00 93.44 87 ARG A C 1
ATOM 649 O O . ARG A 1 87 ? 9.131 -5.565 -3.391 1.00 93.44 87 ARG A O 1
ATOM 656 N N . THR A 1 88 ? 9.988 -3.513 -3.687 1.00 92.94 88 THR A N 1
ATOM 657 C CA . THR A 1 88 ? 10.748 -3.515 -2.426 1.00 92.94 88 THR A CA 1
ATOM 658 C C . THR A 1 88 ? 9.826 -3.753 -1.234 1.00 92.94 88 THR A C 1
ATOM 660 O O . THR A 1 88 ? 10.165 -4.516 -0.332 1.00 92.94 88 THR A O 1
ATOM 663 N N . LEU A 1 89 ? 8.641 -3.139 -1.241 1.00 93.12 89 LEU A N 1
ATOM 664 C CA . LEU A 1 89 ? 7.628 -3.352 -0.219 1.00 93.12 89 LEU A CA 1
ATOM 665 C C . LEU A 1 89 ? 7.088 -4.785 -0.236 1.00 93.12 89 LEU A C 1
ATOM 667 O O . LEU A 1 89 ? 6.976 -5.398 0.822 1.00 93.12 89 LEU A O 1
ATOM 671 N N . ALA A 1 90 ? 6.788 -5.327 -1.418 1.00 93.00 90 ALA A N 1
ATOM 672 C CA . ALA A 1 90 ? 6.298 -6.694 -1.579 1.00 93.00 90 ALA A CA 1
ATOM 673 C C . ALA A 1 90 ? 7.323 -7.765 -1.164 1.00 93.00 90 ALA A C 1
ATOM 675 O O . ALA A 1 90 ? 6.926 -8.848 -0.753 1.00 93.00 90 ALA A O 1
ATOM 676 N N . SER A 1 91 ? 8.622 -7.464 -1.241 1.00 89.62 91 SER A N 1
ATOM 677 C CA . SER A 1 91 ? 9.707 -8.350 -0.792 1.00 89.62 91 SER A CA 1
ATOM 678 C C . SER A 1 91 ? 9.995 -8.290 0.710 1.00 89.62 91 SER A C 1
ATOM 680 O O . SER A 1 91 ? 10.677 -9.172 1.226 1.00 89.62 91 SER A O 1
ATOM 682 N N . GLY A 1 92 ? 9.558 -7.229 1.398 1.00 78.19 92 GLY A N 1
ATOM 683 C CA . GLY A 1 92 ? 9.828 -6.999 2.823 1.00 78.19 92 GLY A CA 1
ATOM 684 C C . GLY A 1 92 ? 8.647 -7.266 3.763 1.00 78.19 92 GLY A C 1
ATOM 685 O O . GLY A 1 92 ? 8.824 -7.177 4.979 1.00 78.19 92 GLY A O 1
ATOM 686 N N . LEU A 1 93 ? 7.460 -7.541 3.214 1.00 59.41 93 LEU A N 1
ATOM 687 C CA . LEU A 1 93 ? 6.256 -7.984 3.932 1.00 59.41 93 LEU A CA 1
ATOM 688 C C . LEU A 1 93 ? 6.170 -9.512 3.967 1.00 59.41 93 LEU A C 1
ATOM 690 O O . LEU A 1 93 ? 5.619 -10.015 4.971 1.00 59.41 93 LEU A O 1
#

Foldseek 3Di:
DQDPVDPNVVVVCVPPQEEEDEQEPAALSLVVCVVVQVVCVVVVHHYHYYYNHPFDPPPWDPVQAPDDVDGNAACPTDHDDDGDNSNVVNVVD

Secondary structure (DSSP, 8-state):
---SSS-HHHHHHTT-SEEEEEE-SSSTHHHHTHHHHHHHHHTT-EEEEEE---S--TT--GGGEEETTEE---TTS---SS--HHHHHHHH-

Organism: NCBI:txid67267